Protein AF-A0A1X3HFC7-F1 (afdb_monomer_lite)

Sequence (78 aa):
GDAFFYYLGSYSSADNRWRGEIVNQEHTAARDAIFGGYEVGIGFSGSCEANGAIWEATALAGKRSFRLAAEMKLLHRI

Foldseek 3Di:
DDPFWDWDWDKDDDDQKIWIKTWTGGPHADPPDPQGPHGKIKTWMWGHDPFWTKIWIWIDDPPDIDIDIDIGGDPDDD

pLDDT: mean 93.33, std 4.83, range [82.12, 98.38]

Radius of gyration: 13.47 Å; chains: 1; bounding box: 32×18×40 Å

Secondary structure (DSSP, 8-state):
--SSEEEEEEEEEETTEEEEEEEEEESSPPTT-TTTTS-EEEEEEEEEETTEEEEEEEEEETTEEEEEEEEEE-----

Structure (mmCIF, N/CA/C/O backbone):
data_AF-A0A1X3HFC7-F1
#
_entry.id   AF-A0A1X3HFC7-F1
#
loop_
_atom_site.group_PDB
_atom_site.id
_atom_site.type_symbol
_atom_site.label_atom_id
_atom_site.label_alt_id
_atom_site.label_comp_id
_atom_site.label_asym_id
_atom_site.label_entity_id
_atom_site.label_seq_id
_atom_site.pdbx_PDB_ins_code
_atom_site.Cartn_x
_atom_site.Cartn_y
_atom_site.Cartn_z
_atom_site.occupancy
_atom_site.B_iso_or_equiv
_atom_site.auth_seq_id
_atom_site.auth_comp_id
_atom_site.auth_asym_id
_atom_site.auth_atom_id
_atom_site.pdbx_PDB_model_num
ATOM 1 N N . GLY A 1 1 ? -10.115 0.317 -3.474 1.00 90.44 1 GLY A N 1
ATOM 2 C CA . GLY A 1 1 ? -10.758 -0.016 -2.196 1.00 90.44 1 GLY A CA 1
ATOM 3 C C . GLY A 1 1 ? -11.533 -1.300 -2.351 1.00 90.44 1 GLY A C 1
ATOM 4 O O . GLY A 1 1 ? -11.449 -1.923 -3.408 1.00 90.44 1 GLY A O 1
ATOM 5 N N . ASP A 1 2 ? -12.270 -1.668 -1.318 1.00 92.00 2 ASP A N 1
ATOM 6 C CA . ASP A 1 2 ? -13.180 -2.812 -1.298 1.00 92.00 2 ASP A CA 1
ATOM 7 C C . ASP A 1 2 ? -14.590 -2.365 -0.864 1.00 92.00 2 ASP A C 1
ATOM 9 O O . ASP A 1 2 ? -14.955 -1.207 -1.052 1.00 92.00 2 ASP A O 1
ATOM 13 N N . ALA A 1 3 ? -15.409 -3.281 -0.344 1.00 93.44 3 ALA A N 1
ATOM 14 C CA . ALA A 1 3 ? -16.769 -2.979 0.097 1.00 93.44 3 ALA A CA 1
ATOM 15 C C . ALA A 1 3 ? -16.852 -2.020 1.306 1.00 93.44 3 ALA A C 1
ATOM 17 O O . ALA A 1 3 ? -17.911 -1.436 1.530 1.00 93.44 3 ALA A O 1
ATOM 18 N N . PHE A 1 4 ? -15.775 -1.857 2.078 1.00 93.75 4 PHE A N 1
ATOM 19 C CA . PHE A 1 4 ? -15.767 -1.130 3.351 1.00 93.75 4 PHE A CA 1
ATOM 20 C C . PHE A 1 4 ? -14.645 -0.091 3.472 1.00 93.75 4 PHE A C 1
ATOM 22 O O . PHE A 1 4 ? -14.799 0.889 4.211 1.00 93.75 4 PHE A O 1
ATOM 29 N N . PHE A 1 5 ? -13.536 -0.281 2.753 1.00 94.06 5 PHE A N 1
ATOM 30 C CA . PHE A 1 5 ? -12.329 0.523 2.902 1.00 94.06 5 PHE A CA 1
ATOM 31 C C . PHE A 1 5 ? -11.831 1.140 1.595 1.00 94.06 5 PHE A C 1
ATOM 33 O O . PHE A 1 5 ? -11.743 0.498 0.539 1.00 94.06 5 PHE A O 1
ATOM 40 N N . TYR A 1 6 ? -11.371 2.386 1.699 1.00 94.88 6 TYR A N 1
ATOM 41 C CA . TYR A 1 6 ? -10.485 2.985 0.717 1.00 94.88 6 TYR A CA 1
ATOM 42 C C . TYR A 1 6 ? -9.031 2.678 1.074 1.00 94.88 6 TYR A C 1
ATOM 44 O O . TYR A 1 6 ? -8.653 2.615 2.242 1.00 94.88 6 TYR A O 1
ATOM 52 N N . TYR A 1 7 ? -8.210 2.524 0.036 1.00 94.25 7 TYR A N 1
ATOM 53 C CA . TYR A 1 7 ? -6.762 2.384 0.151 1.00 94.25 7 TYR A CA 1
ATOM 54 C C . TYR A 1 7 ? -6.138 3.542 -0.618 1.00 94.25 7 TYR A C 1
ATOM 56 O O . TYR A 1 7 ? -6.262 3.594 -1.845 1.00 94.25 7 TYR A O 1
ATOM 64 N N . LEU A 1 8 ? -5.533 4.489 0.092 1.00 95.69 8 LEU A N 1
ATOM 65 C CA . LEU A 1 8 ? -4.913 5.674 -0.503 1.00 95.69 8 LEU A CA 1
ATOM 66 C C . LEU A 1 8 ? -3.435 5.687 -0.168 1.00 95.69 8 LEU A C 1
ATOM 68 O O . LEU A 1 8 ? -3.068 5.416 0.966 1.00 95.69 8 LEU A O 1
ATOM 72 N N . GLY A 1 9 ? -2.581 6.027 -1.123 1.00 96.56 9 GLY A N 1
ATOM 73 C CA . GLY A 1 9 ? -1.156 6.033 -0.852 1.00 96.56 9 GLY A CA 1
ATOM 74 C C . GLY A 1 9 ? -0.307 6.353 -2.060 1.00 96.56 9 GLY A C 1
ATOM 75 O O . GLY A 1 9 ? -0.796 6.827 -3.087 1.00 96.56 9 GLY A O 1
ATOM 76 N N . SER A 1 10 ? 0.981 6.075 -1.919 1.00 98.00 10 SER A N 1
ATOM 77 C CA . SER A 1 10 ? 1.971 6.288 -2.964 1.00 98.00 10 SER A CA 1
ATOM 78 C C . SER A 1 10 ? 2.863 5.063 -3.101 1.00 98.00 10 SER A C 1
ATOM 80 O O . SER A 1 10 ? 3.056 4.292 -2.158 1.00 98.00 10 SER A O 1
ATOM 82 N N . TYR A 1 11 ? 3.392 4.859 -4.302 1.00 97.38 11 TYR A N 1
ATOM 83 C CA . TYR A 1 11 ? 4.305 3.763 -4.575 1.00 97.38 11 TYR A CA 1
ATOM 84 C C . TYR A 1 11 ? 5.369 4.180 -5.584 1.00 97.38 11 TYR A C 1
ATOM 86 O O . TYR A 1 11 ? 5.211 5.131 -6.349 1.00 97.38 11 TYR A O 1
ATOM 94 N N . SER A 1 12 ? 6.456 3.420 -5.587 1.00 97.50 12 SER A N 1
ATOM 95 C CA . SER A 1 12 ? 7.486 3.453 -6.619 1.00 97.50 12 SER A CA 1
ATOM 96 C C . SER A 1 12 ? 7.632 2.059 -7.213 1.00 97.50 12 SER A C 1
ATOM 98 O O . SER A 1 12 ? 7.473 1.063 -6.503 1.00 97.50 12 SER A O 1
ATOM 100 N N . SER A 1 13 ? 7.928 1.989 -8.509 1.00 96.69 13 SER A N 1
ATOM 101 C CA . SER A 1 13 ? 8.165 0.733 -9.216 1.00 96.69 13 SER A CA 1
ATOM 102 C C . SER A 1 13 ? 9.405 0.855 -10.093 1.00 96.69 13 SER A C 1
ATOM 104 O O . SER A 1 13 ? 9.525 1.807 -10.861 1.00 96.69 13 SER A O 1
ATOM 106 N N . ALA A 1 14 ? 10.316 -0.103 -9.966 1.00 96.50 14 ALA A N 1
ATOM 107 C CA . ALA A 1 14 ? 11.534 -0.229 -10.759 1.00 96.50 14 ALA A CA 1
ATOM 108 C C . ALA A 1 14 ? 12.000 -1.691 -10.735 1.00 96.50 14 ALA A C 1
ATOM 110 O O . ALA A 1 14 ? 11.824 -2.376 -9.730 1.00 96.50 14 ALA A O 1
ATOM 111 N N . ASP A 1 15 ? 12.597 -2.166 -11.829 1.00 95.88 15 ASP A N 1
ATOM 112 C CA . ASP A 1 15 ? 13.234 -3.491 -11.910 1.00 95.88 15 ASP A CA 1
ATOM 113 C C . ASP A 1 15 ? 12.323 -4.658 -11.478 1.00 95.88 15 ASP A C 1
ATOM 115 O O . ASP A 1 15 ? 12.706 -5.510 -10.676 1.00 95.88 15 ASP A O 1
ATOM 119 N N . ASN A 1 16 ? 11.080 -4.675 -11.979 1.00 96.25 16 ASN A N 1
ATOM 120 C CA . ASN A 1 16 ? 10.026 -5.642 -11.618 1.00 96.25 16 ASN A CA 1
ATOM 121 C C . ASN A 1 16 ? 9.695 -5.693 -10.118 1.00 96.25 16 ASN A C 1
ATOM 123 O O . ASN A 1 16 ? 9.052 -6.631 -9.643 1.00 96.25 16 ASN A O 1
ATOM 127 N N . ARG A 1 17 ? 10.122 -4.688 -9.353 1.00 97.19 17 ARG A N 1
ATOM 128 C CA . ARG A 1 17 ? 9.811 -4.520 -7.940 1.00 97.19 17 ARG A CA 1
ATOM 129 C C . ARG A 1 17 ? 8.995 -3.268 -7.742 1.00 97.19 17 ARG A C 1
ATOM 131 O O . ARG A 1 17 ? 9.187 -2.261 -8.416 1.00 97.19 17 ARG A O 1
ATOM 138 N N . TRP A 1 18 ? 8.133 -3.317 -6.746 1.00 97.69 18 TRP A N 1
ATOM 139 C CA . TRP A 1 18 ? 7.373 -2.162 -6.322 1.00 97.69 18 TRP A CA 1
ATOM 140 C C . TRP A 1 18 ? 7.282 -2.139 -4.805 1.00 97.69 18 TRP A C 1
ATOM 142 O O . TRP A 1 18 ? 7.355 -3.168 -4.129 1.00 97.69 18 TRP A O 1
ATOM 152 N N . ARG A 1 19 ? 7.213 -0.934 -4.262 1.00 98.31 19 ARG A N 1
ATOM 153 C CA . ARG A 1 19 ? 7.070 -0.693 -2.830 1.00 98.31 19 ARG A CA 1
ATOM 154 C C . ARG A 1 19 ? 6.327 0.602 -2.616 1.00 98.31 19 ARG A C 1
ATOM 156 O O . ARG A 1 19 ? 6.419 1.513 -3.446 1.00 98.31 19 ARG A O 1
ATOM 163 N N . GLY A 1 20 ? 5.669 0.704 -1.483 1.00 97.94 20 GLY A N 1
ATOM 164 C CA . GLY A 1 20 ? 4.919 1.892 -1.154 1.00 97.94 20 GLY A CA 1
ATOM 165 C C . GLY A 1 20 ? 4.325 1.822 0.230 1.00 97.94 20 GLY A C 1
ATOM 166 O O . GLY A 1 20 ? 4.621 0.935 1.034 1.00 97.94 20 GLY A O 1
ATOM 167 N N . GLU A 1 21 ? 3.461 2.786 0.469 1.00 97.94 21 GLU A N 1
ATOM 168 C CA . GLU A 1 21 ? 2.681 2.907 1.682 1.00 97.94 21 GLU A CA 1
ATOM 169 C C . GLU A 1 21 ? 1.254 3.270 1.302 1.00 97.94 21 GLU A C 1
ATOM 171 O O . GLU A 1 21 ? 1.024 4.036 0.362 1.00 97.94 21 GLU A O 1
ATOM 176 N N . ILE A 1 22 ? 0.301 2.690 2.021 1.00 96.56 22 ILE A N 1
ATOM 177 C CA . ILE A 1 22 ? -1.114 3.020 1.921 1.00 96.56 22 ILE A CA 1
ATOM 178 C C . ILE A 1 22 ? -1.674 3.303 3.307 1.00 96.56 22 ILE A C 1
ATOM 180 O O . ILE A 1 22 ? -1.222 2.756 4.310 1.00 96.56 22 ILE A O 1
ATOM 184 N N . VAL A 1 23 ? -2.706 4.123 3.345 1.00 95.25 23 VAL A N 1
ATOM 185 C CA . VAL A 1 23 ? -3.603 4.292 4.471 1.00 95.25 23 VAL A CA 1
ATOM 186 C C . VAL A 1 23 ? -4.894 3.557 4.144 1.00 95.25 23 VAL A C 1
ATOM 188 O O . VAL A 1 23 ? -5.473 3.724 3.067 1.00 95.25 23 VAL A O 1
ATOM 191 N N . ASN A 1 24 ? -5.313 2.718 5.080 1.00 94.00 24 ASN A N 1
ATOM 192 C CA . ASN A 1 24 ? -6.581 2.020 5.065 1.00 94.00 24 ASN A CA 1
ATOM 193 C C . ASN A 1 24 ? -7.607 2.877 5.818 1.00 94.00 24 ASN A C 1
ATOM 195 O O . ASN A 1 24 ? -7.434 3.135 7.012 1.00 94.00 24 ASN A O 1
ATOM 199 N N . GLN A 1 25 ? -8.617 3.367 5.098 1.00 92.19 25 GLN A N 1
ATOM 200 C CA . GLN A 1 25 ? -9.621 4.292 5.615 1.00 92.19 25 GLN A CA 1
ATOM 201 C C . GLN A 1 25 ? -11.017 3.688 5.466 1.00 92.19 25 GLN A C 1
ATOM 203 O O . GLN A 1 25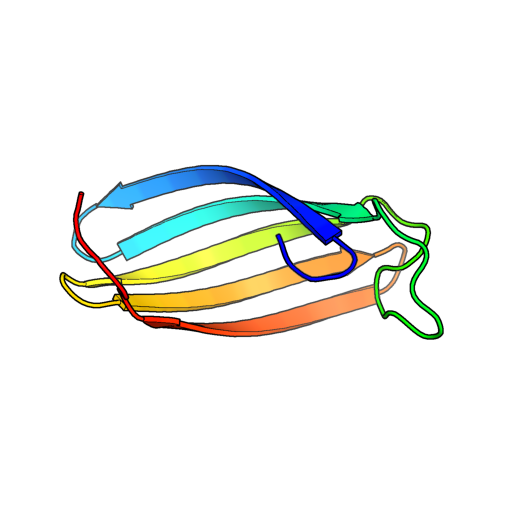 ? -11.476 3.436 4.350 1.00 92.19 25 GLN A O 1
ATOM 208 N N . GLU A 1 26 ? -11.702 3.475 6.589 1.00 93.00 26 GLU A N 1
ATOM 209 C CA . GLU A 1 26 ? -13.073 2.962 6.599 1.00 93.00 26 GLU A CA 1
ATOM 210 C C . GLU A 1 26 ? -14.043 4.023 6.058 1.00 93.00 26 GLU A C 1
ATOM 212 O O . GLU A 1 26 ? -14.147 5.122 6.603 1.00 93.00 26 GLU A O 1
ATOM 217 N N . HIS A 1 27 ? -14.769 3.695 4.988 1.00 92.75 27 HIS A N 1
ATOM 218 C CA . HIS A 1 27 ? -15.850 4.535 4.453 1.00 92.75 27 HIS A CA 1
ATOM 219 C C . HIS A 1 27 ? -17.235 3.955 4.729 1.00 92.75 27 HIS A C 1
ATOM 221 O O . HIS A 1 27 ? -18.255 4.629 4.579 1.00 92.75 27 HIS A O 1
ATOM 227 N N . THR A 1 28 ? -17.301 2.680 5.098 1.00 93.94 28 THR A N 1
ATOM 228 C CA . THR A 1 28 ? -18.536 2.013 5.484 1.00 93.94 28 THR A CA 1
ATOM 229 C C . THR A 1 28 ? -18.225 1.111 6.657 1.00 93.94 28 THR A C 1
ATOM 231 O O . THR A 1 28 ? -17.364 0.247 6.549 1.00 93.94 28 THR A O 1
ATOM 234 N N . ALA A 1 29 ? -18.929 1.332 7.768 1.00 90.31 29 ALA A N 1
ATOM 235 C CA . ALA A 1 29 ? -18.712 0.587 8.997 1.00 90.31 29 ALA A CA 1
ATOM 236 C C . ALA A 1 29 ? -18.843 -0.921 8.746 1.00 90.31 29 ALA A C 1
ATOM 238 O O . ALA A 1 29 ? -19.902 -1.404 8.330 1.00 90.31 29 ALA A O 1
ATOM 239 N N . ALA A 1 30 ? -17.772 -1.657 9.017 1.00 85.31 30 ALA A N 1
ATOM 240 C CA . ALA A 1 30 ? -17.720 -3.098 8.858 1.00 85.31 30 ALA A CA 1
ATOM 241 C C . ALA A 1 30 ? -17.817 -3.786 10.222 1.00 85.31 30 ALA A C 1
ATOM 243 O O . ALA A 1 30 ? -17.054 -3.510 11.150 1.00 85.31 30 ALA A O 1
ATOM 244 N N . ARG A 1 31 ? -18.754 -4.728 10.353 1.00 84.31 31 ARG A N 1
ATOM 245 C CA . ARG A 1 31 ? -18.851 -5.547 11.563 1.00 84.31 31 ARG A CA 1
ATOM 246 C C . ARG A 1 31 ? -17.660 -6.509 11.613 1.00 84.31 31 ARG A C 1
ATOM 248 O O . ARG A 1 31 ? -17.405 -7.210 10.641 1.00 84.31 31 ARG A O 1
ATOM 255 N N . ASP A 1 32 ? -16.956 -6.531 12.743 1.00 82.50 32 ASP A N 1
ATOM 256 C CA . ASP A 1 32 ? -15.814 -7.417 13.015 1.00 82.50 32 ASP A CA 1
ATOM 257 C C . ASP A 1 32 ? -14.598 -7.242 12.074 1.00 82.50 32 ASP A C 1
ATOM 259 O O . ASP A 1 32 ? -13.759 -8.137 11.955 1.00 82.50 32 ASP A O 1
ATOM 263 N N . ALA A 1 33 ? -14.452 -6.082 11.421 1.00 84.44 33 ALA A N 1
ATOM 264 C CA . ALA A 1 33 ? -13.275 -5.802 10.602 1.00 84.44 33 ALA A CA 1
ATOM 265 C C . ALA A 1 33 ? -12.028 -5.527 11.452 1.00 84.44 33 ALA A C 1
ATOM 267 O O . ALA A 1 33 ? -12.044 -4.717 12.377 1.00 84.44 33 ALA A O 1
ATOM 268 N N . ILE A 1 34 ? -10.908 -6.147 11.069 1.00 82.25 34 ILE A N 1
ATOM 269 C CA . ILE A 1 34 ? -9.614 -6.050 11.768 1.00 82.25 34 ILE A CA 1
ATOM 270 C C . ILE A 1 34 ? -9.121 -4.593 11.878 1.00 82.25 34 ILE A C 1
ATOM 272 O O . ILE A 1 34 ? -8.444 -4.250 12.847 1.00 82.25 34 ILE A O 1
ATOM 276 N N . PHE A 1 35 ? -9.486 -3.745 10.911 1.00 86.00 35 PHE A N 1
ATOM 277 C CA . PHE A 1 35 ? -9.114 -2.327 10.849 1.00 86.00 35 PHE A CA 1
ATOM 278 C C . PHE A 1 35 ? -10.300 -1.363 11.035 1.00 86.00 35 PHE A C 1
ATOM 280 O O . PHE A 1 35 ? -10.118 -0.157 10.898 1.00 86.00 35 PHE A O 1
ATOM 287 N N . GLY A 1 36 ? -11.500 -1.862 11.354 1.00 84.00 36 GLY A N 1
ATOM 288 C CA . GLY A 1 36 ? -12.690 -1.018 11.514 1.00 84.00 36 GLY A CA 1
ATOM 289 C C . GLY A 1 36 ? -12.514 0.024 12.623 1.00 84.00 36 GLY A C 1
ATOM 290 O O . GLY A 1 36 ? -11.970 -0.280 13.687 1.00 84.00 36 GLY A O 1
ATOM 291 N N . GLY A 1 37 ? -12.951 1.259 12.373 1.00 83.75 37 GLY A N 1
ATOM 292 C CA . GLY A 1 37 ? -12.820 2.389 13.295 1.00 83.75 37 GLY A CA 1
ATOM 293 C C . GLY A 1 37 ? -11.411 2.980 13.431 1.00 83.75 37 GLY A C 1
ATOM 294 O O . GLY A 1 37 ? -11.221 3.869 14.263 1.00 83.75 37 GLY A O 1
ATOM 295 N N . TYR A 1 38 ? -10.430 2.523 12.644 1.00 82.12 38 TYR A N 1
ATOM 296 C CA . TYR A 1 38 ? -9.055 3.027 12.673 1.00 82.12 38 TYR A CA 1
ATOM 297 C C . TYR A 1 38 ? -8.590 3.479 11.290 1.00 82.12 38 TYR A C 1
ATOM 299 O O . TYR A 1 38 ? -8.846 2.821 10.286 1.00 82.12 38 TYR A O 1
ATOM 307 N N . GLU A 1 39 ? -7.825 4.567 11.256 1.00 88.31 39 GLU A N 1
ATOM 308 C CA . GLU A 1 39 ? -6.992 4.895 10.104 1.00 88.31 39 GLU A CA 1
ATOM 309 C C . GLU A 1 39 ? -5.657 4.153 10.256 1.00 88.31 39 GLU A C 1
ATOM 311 O O . GLU A 1 39 ? -4.899 4.407 11.197 1.00 88.31 39 GLU A O 1
ATOM 316 N N . VAL A 1 40 ? -5.401 3.172 9.386 1.00 92.69 40 VAL A N 1
ATOM 317 C CA . VAL A 1 40 ? -4.267 2.245 9.539 1.00 92.69 40 VAL A CA 1
ATOM 318 C C . VAL A 1 40 ? -3.269 2.433 8.406 1.00 92.69 40 VAL A C 1
ATOM 320 O O . VAL A 1 40 ? -3.574 2.165 7.247 1.00 92.69 40 VAL A O 1
ATOM 323 N N . GLY A 1 41 ? -2.050 2.849 8.754 1.00 94.69 41 GLY A N 1
ATOM 324 C CA . GLY A 1 41 ? -0.919 2.881 7.829 1.00 94.69 41 GLY A CA 1
ATOM 325 C C . GLY A 1 41 ? -0.371 1.478 7.558 1.00 94.69 41 GLY A C 1
ATOM 326 O O . GLY A 1 41 ? -0.173 0.680 8.482 1.00 94.69 41 GLY A O 1
ATOM 327 N N . ILE A 1 42 ? -0.116 1.182 6.287 1.00 96.50 42 ILE A N 1
ATOM 328 C CA . ILE A 1 42 ? 0.372 -0.105 5.796 1.00 96.50 42 ILE A CA 1
ATOM 329 C C . ILE A 1 42 ? 1.544 0.148 4.849 1.00 96.50 42 ILE A C 1
ATOM 331 O O . ILE A 1 42 ? 1.372 0.706 3.767 1.00 96.50 42 ILE A O 1
ATOM 335 N N . GLY A 1 43 ? 2.736 -0.292 5.245 1.00 97.88 43 GLY A N 1
ATOM 336 C CA . GLY A 1 43 ? 3.916 -0.298 4.381 1.00 97.88 43 GLY A CA 1
ATOM 337 C C . GLY A 1 43 ? 4.039 -1.631 3.653 1.00 97.88 43 GLY A C 1
ATOM 338 O O . GLY A 1 43 ? 3.765 -2.680 4.244 1.00 97.88 43 GLY A O 1
ATOM 339 N N . PHE A 1 44 ? 4.463 -1.608 2.390 1.00 98.12 44 PHE A N 1
ATOM 340 C CA . PHE A 1 44 ? 4.567 -2.825 1.596 1.00 98.12 44 PHE A CA 1
ATOM 341 C C . PHE A 1 44 ? 5.698 -2.847 0.573 1.00 98.12 44 PHE A C 1
ATOM 343 O O . PHE A 1 44 ? 6.223 -1.817 0.145 1.00 98.12 44 PHE A O 1
ATOM 350 N N . SER A 1 45 ? 6.021 -4.060 0.127 1.00 98.38 45 SER A N 1
ATOM 351 C CA . SER A 1 45 ? 6.887 -4.299 -1.024 1.00 98.38 45 SER A CA 1
ATOM 352 C C . SER A 1 45 ? 6.560 -5.624 -1.708 1.00 98.38 45 SER A C 1
ATOM 354 O O . SER A 1 45 ? 5.999 -6.527 -1.089 1.00 98.38 45 SER A O 1
ATOM 356 N N . GLY A 1 46 ? 6.938 -5.757 -2.974 1.00 98.19 46 GLY A N 1
ATOM 357 C CA . GLY A 1 46 ? 6.808 -7.005 -3.713 1.00 98.19 46 GLY A CA 1
ATOM 358 C C . GLY A 1 46 ? 7.284 -6.888 -5.154 1.00 98.19 46 GLY A C 1
ATOM 359 O O . GLY A 1 46 ? 8.104 -6.021 -5.477 1.00 98.19 46 GLY A O 1
ATOM 360 N N . SER A 1 47 ? 6.771 -7.758 -6.023 1.00 98.00 47 SER A N 1
ATOM 361 C CA . SER A 1 47 ? 7.048 -7.728 -7.461 1.00 98.00 47 SER A CA 1
ATOM 362 C C . SER A 1 47 ? 5.831 -7.298 -8.270 1.00 98.00 47 SER A C 1
ATOM 364 O O . SER A 1 47 ? 4.686 -7.523 -7.877 1.00 98.00 47 SER A O 1
ATOM 366 N N . CYS A 1 48 ? 6.102 -6.633 -9.387 1.00 96.44 48 CYS A N 1
ATOM 367 C CA . CYS A 1 48 ? 5.103 -6.152 -10.329 1.00 96.44 48 CYS A CA 1
ATOM 368 C C . CYS A 1 48 ? 5.520 -6.590 -11.733 1.00 96.44 48 CYS A C 1
ATOM 370 O O . CYS A 1 48 ? 6.624 -6.276 -12.184 1.00 96.44 48 CYS A O 1
ATOM 372 N N . GLU A 1 49 ? 4.643 -7.335 -12.395 1.00 94.19 49 GLU A N 1
ATOM 373 C CA . GLU A 1 49 ? 4.830 -7.900 -13.726 1.00 94.19 49 GLU A CA 1
ATOM 374 C C . GLU A 1 49 ? 3.742 -7.395 -14.684 1.00 94.19 49 GLU A C 1
ATOM 376 O O . GLU A 1 49 ? 2.792 -6.710 -14.306 1.00 94.19 49 GLU A O 1
ATOM 381 N N . ALA A 1 50 ? 3.859 -7.736 -15.969 1.00 93.00 50 ALA A N 1
ATOM 382 C CA . ALA A 1 50 ? 2.977 -7.203 -17.007 1.00 93.00 50 ALA A CA 1
ATOM 383 C C . ALA A 1 50 ? 1.484 -7.553 -16.824 1.00 93.00 50 ALA A C 1
ATOM 385 O O . ALA A 1 50 ? 0.625 -6.846 -17.358 1.00 93.00 50 ALA A O 1
ATOM 386 N N . ASN A 1 51 ? 1.174 -8.645 -16.119 1.00 94.75 51 ASN A N 1
ATOM 387 C CA . ASN A 1 51 ? -0.174 -9.193 -15.950 1.00 94.75 51 ASN A CA 1
ATOM 388 C C . ASN A 1 51 ? -0.660 -9.205 -14.489 1.00 94.75 51 ASN A C 1
ATOM 390 O O . ASN A 1 51 ? -1.773 -9.672 -14.232 1.00 94.75 51 ASN A O 1
ATOM 394 N N . GLY A 1 52 ? 0.134 -8.711 -13.541 1.00 95.56 52 GLY A N 1
ATOM 395 C CA . GLY A 1 52 ? -0.179 -8.837 -12.126 1.00 95.56 52 GLY A CA 1
ATOM 396 C C . GLY A 1 52 ? 0.942 -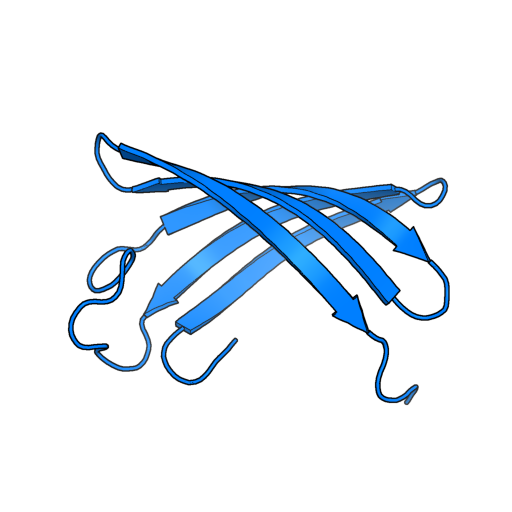8.365 -11.213 1.00 95.56 52 GLY A C 1
ATOM 397 O O . GLY A 1 52 ? 1.977 -7.879 -11.660 1.00 95.56 52 GLY A O 1
ATOM 398 N N . ALA A 1 53 ? 0.714 -8.491 -9.913 1.00 97.00 53 ALA A N 1
ATOM 399 C CA . ALA A 1 53 ? 1.678 -8.112 -8.893 1.00 97.00 53 ALA A CA 1
ATOM 400 C C . ALA A 1 53 ? 1.422 -8.891 -7.603 1.00 97.00 53 ALA A C 1
ATOM 402 O O . ALA A 1 53 ? 0.281 -9.213 -7.281 1.00 97.00 53 ALA A O 1
ATOM 403 N N . ILE A 1 54 ? 2.477 -9.143 -6.839 1.00 97.81 54 ILE A N 1
ATOM 404 C CA . ILE A 1 54 ? 2.391 -9.686 -5.480 1.00 97.81 54 ILE A CA 1
ATOM 405 C C . ILE A 1 54 ? 2.942 -8.666 -4.495 1.00 97.81 54 ILE A C 1
ATOM 407 O O . ILE A 1 54 ? 3.798 -7.846 -4.849 1.00 97.81 54 ILE A O 1
ATOM 411 N N . TRP A 1 55 ? 2.461 -8.712 -3.258 1.00 97.56 55 TRP A N 1
ATOM 412 C CA . TRP A 1 55 ? 2.970 -7.869 -2.185 1.00 97.56 55 TRP A CA 1
ATOM 413 C C . TRP A 1 55 ? 2.862 -8.538 -0.824 1.00 97.56 55 TRP A C 1
ATOM 415 O O . TRP A 1 55 ? 1.902 -9.249 -0.529 1.00 97.56 55 TRP A O 1
ATOM 425 N N . GLU A 1 56 ? 3.860 -8.237 -0.002 1.00 98.38 56 GLU A N 1
ATOM 426 C CA . GLU A 1 56 ? 3.894 -8.481 1.432 1.00 98.38 56 GLU A CA 1
ATOM 427 C C . GLU A 1 56 ? 3.827 -7.124 2.135 1.00 98.38 56 GLU A C 1
ATOM 429 O O . GLU A 1 56 ? 4.519 -6.170 1.751 1.00 98.38 56 GLU A O 1
ATOM 434 N N . ALA A 1 57 ? 3.001 -7.033 3.171 1.00 97.50 57 ALA A N 1
ATOM 435 C CA . ALA A 1 57 ? 2.711 -5.784 3.852 1.00 97.50 57 ALA A CA 1
ATOM 436 C C . ALA A 1 57 ? 2.729 -5.935 5.370 1.00 97.50 57 ALA A C 1
ATOM 438 O O . ALA A 1 57 ? 2.438 -6.997 5.927 1.00 97.50 57 ALA A O 1
ATOM 439 N N . THR A 1 58 ? 3.043 -4.834 6.046 1.00 97.12 58 THR A N 1
ATOM 440 C CA . THR A 1 58 ? 2.920 -4.710 7.497 1.00 97.12 58 THR A CA 1
ATOM 441 C C . THR A 1 58 ? 2.007 -3.543 7.829 1.00 97.12 58 THR A C 1
ATOM 443 O O . THR A 1 58 ? 2.274 -2.410 7.430 1.00 97.12 58 THR A O 1
ATOM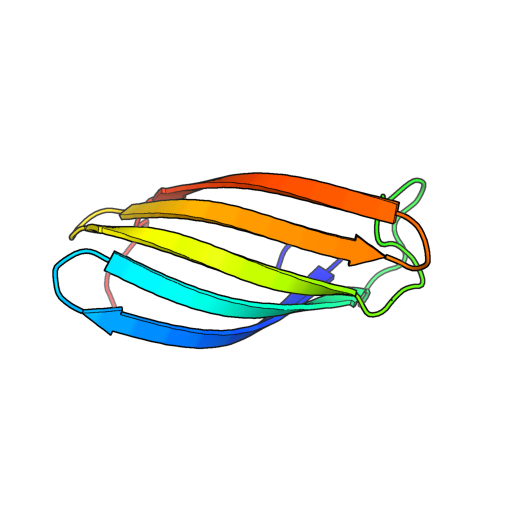 446 N N . ALA A 1 59 ? 0.945 -3.829 8.578 1.00 95.12 59 ALA A N 1
ATOM 447 C CA . ALA A 1 59 ? 0.000 -2.842 9.080 1.00 95.12 59 ALA A CA 1
ATOM 448 C C . ALA A 1 59 ? 0.160 -2.682 10.594 1.00 95.12 59 ALA A C 1
ATOM 450 O O . ALA A 1 59 ? 0.235 -3.675 11.325 1.00 95.12 59 ALA A O 1
ATOM 451 N N . LEU A 1 60 ? 0.183 -1.437 11.067 1.00 89.44 60 LEU A N 1
ATOM 452 C CA . LEU A 1 60 ? 0.265 -1.116 12.491 1.00 89.44 60 LEU A CA 1
ATOM 453 C C . LEU A 1 60 ? -1.065 -0.515 12.950 1.00 89.44 60 LEU A C 1
ATOM 455 O O . LEU A 1 60 ? -1.360 0.639 12.655 1.00 89.44 60 LEU A O 1
ATOM 459 N N . ALA A 1 61 ? -1.862 -1.294 13.685 1.00 85.56 61 ALA A N 1
ATOM 460 C CA . ALA A 1 61 ? -3.130 -0.835 14.250 1.00 85.56 61 ALA A CA 1
ATOM 461 C C . ALA A 1 61 ? -3.033 -0.811 15.782 1.00 85.56 61 ALA A C 1
ATOM 463 O O . ALA A 1 61 ? -3.070 -1.844 16.464 1.00 85.56 61 ALA A O 1
ATOM 464 N N . GLY A 1 62 ? -2.849 0.389 16.336 1.00 83.06 62 GLY A N 1
ATOM 465 C CA . GLY A 1 62 ? -2.596 0.581 17.762 1.00 83.06 62 GLY A CA 1
ATOM 466 C C . GLY A 1 62 ? -1.332 -0.156 18.220 1.00 83.06 62 GLY A C 1
ATOM 467 O O . GLY A 1 62 ? -0.231 0.145 17.776 1.00 83.06 62 GLY A O 1
ATOM 468 N N . LYS A 1 63 ? -1.487 -1.133 19.126 1.00 86.81 63 LYS A N 1
ATOM 469 C CA . LYS A 1 63 ? -0.378 -1.951 19.666 1.00 86.81 63 LYS A CA 1
ATOM 470 C C . LYS A 1 63 ? -0.172 -3.281 18.929 1.00 86.81 63 LYS A C 1
ATOM 472 O O . LYS A 1 63 ? 0.595 -4.120 19.397 1.00 86.81 63 LYS A O 1
ATOM 477 N N . ARG A 1 64 ? -0.896 -3.521 17.833 1.00 87.00 64 ARG A N 1
ATOM 478 C CA . ARG A 1 64 ? -0.850 -4.776 17.073 1.00 87.00 64 ARG A CA 1
ATOM 479 C C . ARG A 1 64 ? -0.164 -4.547 15.730 1.00 87.00 64 ARG A C 1
ATOM 481 O O . ARG A 1 64 ? -0.404 -3.536 15.075 1.00 87.00 64 ARG A O 1
ATOM 488 N N . SER A 1 65 ? 0.656 -5.513 15.332 1.00 90.50 65 SER A N 1
ATOM 489 C CA . SER A 1 65 ? 1.247 -5.589 13.997 1.00 90.50 65 SER A CA 1
ATOM 490 C C . SER A 1 65 ? 0.611 -6.749 13.241 1.00 90.50 65 SER A C 1
ATOM 492 O O . SER A 1 65 ? 0.501 -7.852 13.781 1.00 90.50 65 SER A O 1
ATOM 494 N N . PHE A 1 66 ? 0.183 -6.492 12.010 1.00 93.81 66 PHE A N 1
ATOM 495 C CA . PHE A 1 66 ? -0.403 -7.486 11.119 1.00 93.81 66 PHE A CA 1
ATOM 496 C C . PHE A 1 66 ? 0.492 -7.662 9.904 1.00 93.81 66 PHE A C 1
ATOM 498 O O . PHE A 1 66 ? 0.909 -6.677 9.295 1.00 93.81 66 PHE A O 1
ATOM 505 N N . ARG A 1 67 ? 0.747 -8.920 9.536 1.00 96.12 67 ARG A N 1
ATOM 506 C CA . ARG A 1 67 ? 1.339 -9.263 8.245 1.00 96.12 67 ARG A CA 1
ATOM 507 C C . ARG A 1 67 ? 0.240 -9.644 7.270 1.00 96.1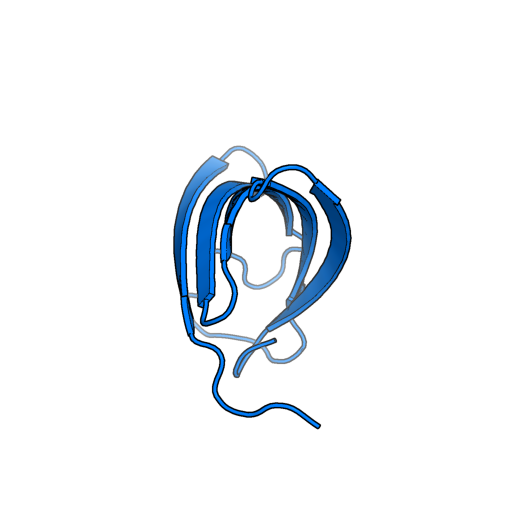2 67 ARG A C 1
ATOM 509 O O . ARG A 1 67 ? -0.650 -10.418 7.615 1.00 96.12 67 ARG A O 1
ATOM 516 N N . LEU A 1 68 ? 0.314 -9.069 6.081 1.00 94.50 68 LEU A N 1
ATOM 517 C CA . LEU A 1 68 ? -0.643 -9.246 5.000 1.00 94.50 68 LEU A CA 1
ATOM 518 C C . LEU A 1 68 ? 0.131 -9.687 3.763 1.00 94.50 68 LEU A C 1
ATOM 520 O O . LEU A 1 68 ? 1.215 -9.168 3.508 1.00 94.50 68 LEU A O 1
ATOM 524 N N . ALA A 1 69 ? -0.457 -10.585 2.988 1.00 96.69 69 ALA A N 1
ATOM 525 C CA . ALA A 1 69 ? 0.041 -10.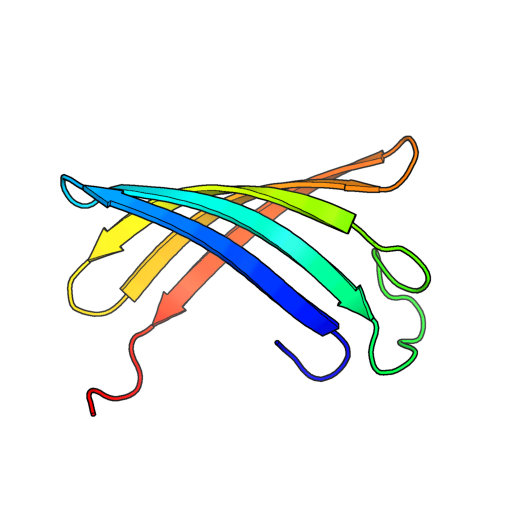966 1.679 1.00 96.69 69 ALA A CA 1
ATOM 526 C C . ALA A 1 69 ? -1.127 -10.936 0.700 1.00 96.69 69 ALA A C 1
ATOM 528 O O . ALA A 1 69 ? -2.238 -11.350 1.051 1.00 96.69 69 ALA A O 1
ATOM 529 N N . ALA A 1 70 ? -0.895 -10.448 -0.512 1.00 96.06 70 ALA A N 1
ATOM 530 C CA . ALA A 1 70 ? -1.892 -10.556 -1.564 1.00 96.06 70 ALA A CA 1
ATOM 531 C C . ALA A 1 70 ? -1.268 -10.651 -2.956 1.00 96.06 70 ALA A C 1
ATOM 533 O O . ALA A 1 70 ? -0.133 -10.241 -3.206 1.00 96.06 70 ALA A O 1
ATOM 534 N N . GLU A 1 71 ? -2.073 -11.187 -3.864 1.00 97.12 71 GLU A N 1
ATOM 535 C CA . GLU A 1 71 ? -1.792 -11.306 -5.284 1.00 97.12 71 GLU A CA 1
ATOM 536 C C . GLU A 1 71 ? -2.850 -10.516 -6.055 1.00 97.12 71 GLU A C 1
ATOM 538 O O . GLU A 1 71 ? -4.043 -10.561 -5.750 1.00 97.12 71 GLU A O 1
ATOM 543 N N . MET A 1 72 ? -2.400 -9.765 -7.050 1.00 95.19 72 MET A N 1
ATOM 544 C CA . MET A 1 72 ? -3.230 -8.947 -7.914 1.00 95.19 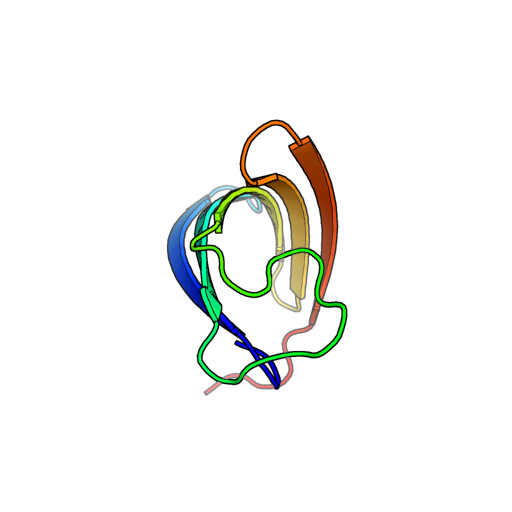72 MET A CA 1
ATOM 545 C C . MET A 1 72 ? -3.105 -9.427 -9.346 1.00 95.19 72 MET A C 1
ATOM 547 O O . MET A 1 72 ? -2.010 -9.701 -9.838 1.00 95.19 72 MET A O 1
ATOM 551 N N . LYS A 1 73 ? -4.239 -9.429 -10.041 1.00 96.88 73 LYS A N 1
ATOM 552 C CA . LYS A 1 73 ? -4.327 -9.771 -11.454 1.00 96.88 73 LYS A CA 1
ATOM 553 C C . LYS A 1 73 ? -4.794 -8.565 -12.256 1.00 96.88 73 LYS A C 1
ATOM 555 O O . LYS A 1 73 ? -5.789 -7.931 -11.906 1.00 96.88 73 LYS A O 1
ATOM 560 N N . LEU A 1 74 ? -4.112 -8.284 -13.363 1.00 95.62 74 LEU A N 1
ATOM 561 C CA . LEU A 1 74 ? -4.565 -7.297 -14.335 1.00 95.62 74 LEU A CA 1
ATOM 562 C C . LEU A 1 74 ? -5.839 -7.811 -15.017 1.00 95.62 74 LEU A C 1
ATOM 564 O O . LEU A 1 74 ? -5.817 -8.838 -15.694 1.00 95.62 74 LEU A O 1
ATOM 568 N N . LEU A 1 75 ? -6.949 -7.093 -14.839 1.00 95.56 75 LEU A N 1
ATOM 569 C CA . LEU A 1 75 ? -8.233 -7.452 -15.450 1.00 95.56 75 LEU A CA 1
ATOM 570 C C . LEU A 1 75 ? -8.395 -6.858 -16.851 1.00 95.56 75 LEU A C 1
ATOM 572 O O . LEU A 1 75 ? -8.865 -7.538 -17.759 1.00 95.56 75 LEU A O 1
ATOM 576 N N . HIS A 1 76 ? -8.008 -5.594 -17.033 1.00 94.19 76 HIS A N 1
ATOM 577 C CA . HIS A 1 76 ? -8.149 -4.887 -18.301 1.00 94.19 76 HIS A CA 1
ATOM 578 C C . HIS A 1 76 ? -7.118 -3.760 -18.426 1.00 94.19 76 HIS A C 1
ATOM 580 O O . HIS A 1 76 ? -6.716 -3.172 -17.422 1.00 94.19 76 HIS A O 1
ATOM 586 N N . ARG A 1 77 ? -6.702 -3.465 -19.661 1.00 91.31 77 ARG A N 1
ATOM 587 C CA . ARG A 1 77 ? -5.821 -2.345 -20.005 1.00 91.31 77 ARG A CA 1
ATOM 588 C C . ARG A 1 77 ? -6.647 -1.324 -20.781 1.00 91.31 77 ARG A C 1
ATOM 590 O O . ARG A 1 77 ? -7.231 -1.692 -21.794 1.00 91.31 77 ARG A O 1
ATOM 597 N N . ILE A 1 78 ? -6.700 -0.105 -20.253 1.00 82.31 78 ILE A N 1
ATOM 598 C CA . ILE A 1 78 ? -7.406 1.041 -20.840 1.00 82.31 78 ILE A CA 1
ATOM 599 C C . ILE A 1 78 ? -6.562 1.628 -21.973 1.00 82.31 78 ILE A C 1
ATOM 601 O O . ILE A 1 78 ? -5.316 1.616 -21.821 1.00 82.31 78 ILE A O 1
#

Organism: NCBI:txid255045